Protein AF-A0A660QMQ1-F1 (afdb_monomer_lite)

Foldseek 3Di:
DAAPPPRDPDWDWDWDADLQDIDIGTHHPVVVVVVVPPPAPWDPVLVVLVVVLCVVRPPHHLLPDPPPDDPVSLCSQQPSVLVSVCNGRVNDDDDLVNVLSSLVSNLVNLVSVLVVCVVVVVVVSNVVSVVVSVVSVVVNVVD

Secondary structure (DSSP, 8-state):
-B-TTT--B-PEEEEEEETBEEEEEEE-HHHHHHHHH------HHHHHHHHHHHHHHTT-BTTTS---S-HHHHHHHHTHHHHHHHHHHT--S--HHHHHHHHHHHHHHHHHHHHHHHHTT-HHHHHHHHHHHHHHHHHHH--

Radius of gyration: 17.37 Å; chains: 1; bounding box: 36×37×49 Å

Structure (mmCIF, N/CA/C/O backbone):
data_AF-A0A660QMQ1-F1
#
_entry.id   AF-A0A660QMQ1-F1
#
loop_
_atom_site.group_PDB
_atom_site.id
_atom_site.type_symbol
_atom_site.label_atom_id
_atom_site.label_alt_id
_atom_site.label_comp_id
_atom_site.label_asym_id
_atom_site.label_entity_id
_atom_site.label_seq_id
_atom_site.pdbx_PDB_ins_code
_atom_site.Cartn_x
_atom_site.Cartn_y
_atom_site.Cartn_z
_atom_site.occupancy
_atom_site.B_iso_or_equiv
_atom_site.auth_seq_id
_atom_site.auth_comp_id
_atom_site.auth_asym_id
_atom_site.auth_atom_id
_atom_site.pdbx_PDB_model_num
ATOM 1 N N . MET A 1 1 ? -2.668 22.528 -10.864 1.00 83.31 1 MET A N 1
ATOM 2 C CA . MET A 1 1 ? -1.910 21.578 -10.019 1.00 83.31 1 MET A CA 1
ATOM 3 C C . MET A 1 1 ? -0.568 21.286 -10.678 1.00 83.31 1 MET A C 1
ATOM 5 O O . MET A 1 1 ? -0.490 21.403 -11.904 1.00 83.31 1 MET A O 1
ATOM 9 N N . ARG A 1 2 ? 0.470 20.983 -9.888 1.00 93.25 2 ARG A N 1
ATOM 10 C CA . ARG A 1 2 ? 1.793 20.593 -10.406 1.00 93.25 2 ARG A CA 1
ATOM 11 C C . ARG A 1 2 ? 1.826 19.090 -10.689 1.00 93.25 2 ARG A C 1
ATOM 13 O O . ARG A 1 2 ? 1.129 18.337 -10.025 1.00 93.25 2 ARG A O 1
ATOM 20 N N . CYS A 1 3 ? 2.596 18.692 -11.695 1.00 92.75 3 CYS A N 1
ATOM 21 C CA . CYS A 1 3 ? 2.835 17.296 -12.053 1.00 92.75 3 CYS A CA 1
ATOM 22 C C . CYS A 1 3 ? 3.833 16.658 -11.080 1.00 92.75 3 CYS A C 1
ATOM 24 O O . CYS A 1 3 ? 4.913 17.216 -10.887 1.00 92.75 3 CYS A O 1
ATOM 26 N N . ASP A 1 4 ? 3.519 15.478 -10.552 1.00 89.31 4 ASP A N 1
ATOM 27 C CA . ASP A 1 4 ? 4.373 14.735 -9.616 1.00 89.31 4 ASP A CA 1
ATOM 28 C C . ASP A 1 4 ? 5.700 14.288 -10.258 1.00 89.31 4 ASP A C 1
ATOM 30 O O . ASP A 1 4 ? 6.699 14.113 -9.568 1.00 89.31 4 ASP A O 1
ATOM 34 N N . PHE A 1 5 ? 5.742 14.157 -11.590 1.00 87.88 5 PHE A N 1
ATOM 35 C CA . PHE A 1 5 ? 6.914 13.663 -12.325 1.00 87.88 5 PHE A CA 1
ATOM 36 C C . PHE A 1 5 ? 7.843 14.768 -12.832 1.00 87.88 5 PHE A C 1
ATOM 38 O O . PHE A 1 5 ? 9.052 14.579 -12.907 1.00 87.88 5 PHE A O 1
ATOM 45 N N . CYS A 1 6 ? 7.297 15.921 -13.232 1.00 92.00 6 CYS A N 1
ATOM 46 C CA . CYS A 1 6 ? 8.091 16.979 -13.869 1.00 92.00 6 CYS A CA 1
ATOM 47 C C . CYS A 1 6 ? 7.855 18.376 -13.293 1.00 92.00 6 CYS A C 1
ATOM 49 O O . CYS A 1 6 ? 8.331 19.354 -13.865 1.00 92.00 6 CYS A O 1
ATOM 51 N N . SER A 1 7 ? 7.084 18.493 -12.206 1.00 92.38 7 SER A N 1
ATOM 52 C CA . SER A 1 7 ? 6.746 19.750 -11.520 1.00 92.38 7 SER A CA 1
ATOM 53 C C . SER A 1 7 ? 6.057 20.822 -12.378 1.00 92.38 7 SER A C 1
ATOM 55 O O . SER A 1 7 ? 5.795 21.924 -11.894 1.00 92.38 7 SER A O 1
ATOM 57 N N . SER A 1 8 ? 5.716 20.520 -13.635 1.00 92.50 8 SER A N 1
ATOM 58 C CA . SER A 1 8 ? 5.049 21.463 -14.531 1.00 92.50 8 SER A CA 1
ATOM 59 C C . SER A 1 8 ? 3.608 21.700 -14.097 1.00 92.50 8 SER A C 1
ATOM 61 O O . SER A 1 8 ? 2.957 20.822 -13.529 1.00 92.50 8 SER A O 1
ATOM 63 N N . ASN A 1 9 ? 3.074 22.871 -14.425 1.00 91.31 9 ASN A N 1
ATOM 64 C CA . ASN A 1 9 ? 1.652 23.144 -14.256 1.00 91.31 9 ASN A CA 1
ATOM 65 C C . ASN A 1 9 ? 0.810 22.344 -15.269 1.00 91.31 9 ASN A C 1
ATOM 67 O O . ASN A 1 9 ? 1.328 21.846 -16.270 1.00 91.31 9 ASN A O 1
ATOM 71 N N . GLY A 1 10 ? -0.495 22.230 -15.004 1.00 88.81 10 GLY A N 1
ATOM 72 C CA . GLY A 1 10 ? -1.452 21.572 -15.904 1.00 88.81 10 GLY A CA 1
ATOM 73 C C . GLY A 1 10 ? -1.632 20.068 -15.673 1.00 88.81 10 GLY A C 1
ATOM 74 O O . GLY A 1 10 ? -2.109 19.373 -16.564 1.00 88.81 10 GLY A O 1
ATOM 75 N N . ALA A 1 11 ? -1.254 19.552 -14.501 1.00 93.62 11 ALA A N 1
ATOM 76 C CA . ALA A 1 11 ? -1.537 18.165 -14.139 1.00 93.62 11 ALA A CA 1
ATOM 77 C C . ALA A 1 11 ? -3.032 17.937 -13.864 1.00 93.62 11 ALA A C 1
ATOM 79 O O . ALA A 1 11 ? -3.702 18.810 -13.302 1.00 93.62 11 ALA A O 1
ATOM 80 N N . ARG A 1 12 ? -3.523 16.746 -14.224 1.00 92.94 12 ARG A N 1
ATOM 81 C CA . ARG A 1 12 ? -4.842 16.232 -13.831 1.00 92.94 12 ARG A CA 1
ATOM 82 C C . ARG A 1 12 ? -4.679 15.273 -12.654 1.00 92.94 12 ARG A C 1
ATOM 84 O O . ARG A 1 12 ? -3.676 14.565 -12.588 1.00 92.94 12 ARG A O 1
ATOM 91 N N . ALA A 1 13 ? -5.651 15.268 -11.746 1.00 93.81 13 ALA A N 1
ATOM 92 C CA . ALA A 1 13 ? -5.713 14.310 -10.647 1.00 93.81 13 ALA A CA 1
ATOM 93 C C . ALA A 1 13 ? -6.354 13.005 -11.1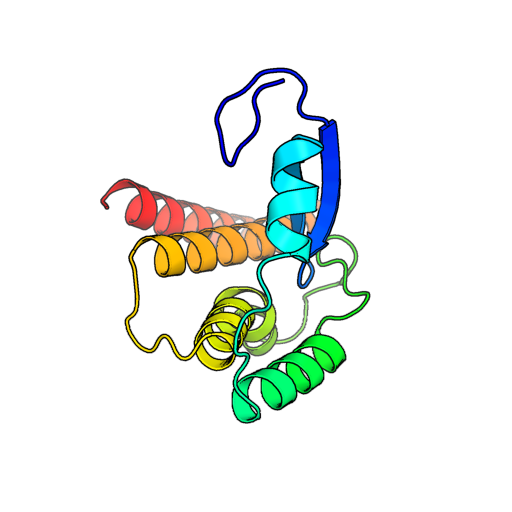33 1.00 93.81 13 ALA A C 1
ATOM 95 O O . ALA A 1 13 ? -7.449 13.027 -11.697 1.00 93.81 13 ALA A O 1
ATOM 96 N N . TYR A 1 14 ? -5.685 11.881 -10.894 1.00 89.75 14 TYR A N 1
ATOM 97 C CA . TYR A 1 14 ? -6.196 10.542 -11.164 1.00 89.75 14 TYR A CA 1
ATOM 98 C C . TYR A 1 14 ? -6.298 9.791 -9.848 1.00 89.75 14 TYR A C 1
ATOM 100 O O . TYR A 1 14 ? -5.304 9.636 -9.140 1.00 89.75 14 TYR A O 1
ATOM 108 N N . ARG A 1 15 ? -7.507 9.327 -9.534 1.00 90.75 15 ARG A N 1
ATOM 109 C CA . ARG A 1 15 ? -7.790 8.507 -8.358 1.00 90.75 15 ARG A CA 1
ATOM 110 C C . ARG A 1 15 ? -8.071 7.085 -8.796 1.00 90.75 15 ARG A C 1
ATOM 112 O O . ARG A 1 15 ? -8.868 6.878 -9.706 1.00 90.75 15 ARG A O 1
ATOM 119 N N . PHE A 1 16 ? -7.424 6.130 -8.151 1.00 87.00 16 PHE A N 1
ATOM 120 C CA . PHE A 1 16 ? -7.586 4.712 -8.449 1.00 87.00 16 PHE A CA 1
ATOM 121 C C . PHE A 1 16 ? -7.238 3.875 -7.221 1.00 87.00 16 PHE A C 1
ATOM 12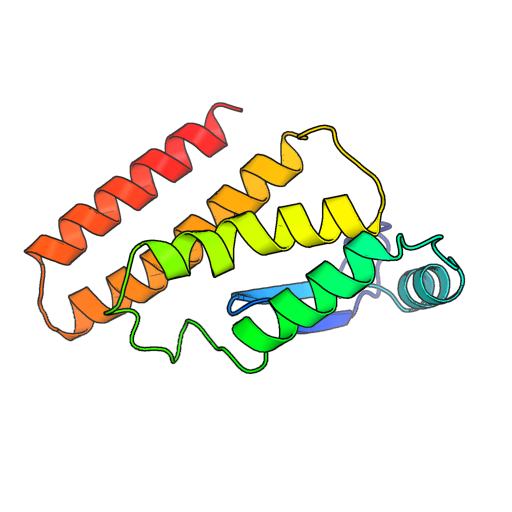3 O O . PHE A 1 16 ? -6.600 4.358 -6.284 1.00 87.00 16 PHE A O 1
ATOM 130 N N . ILE A 1 17 ? -7.661 2.617 -7.226 1.00 84.75 17 ILE A N 1
ATOM 131 C CA . ILE A 1 17 ? -7.285 1.645 -6.203 1.00 84.75 17 ILE A CA 1
ATOM 132 C C . ILE A 1 17 ? -6.076 0.863 -6.721 1.00 84.75 17 ILE A C 1
ATOM 134 O O . ILE A 1 17 ? -6.092 0.347 -7.835 1.00 84.75 17 ILE A O 1
ATOM 138 N N . SER A 1 18 ? -5.019 0.802 -5.917 1.00 85.12 18 SER A N 1
ATOM 139 C CA . SER A 1 18 ? -3.802 0.028 -6.172 1.00 85.12 18 SER A CA 1
ATOM 140 C C . SER A 1 18 ? -3.626 -0.948 -5.025 1.00 85.12 18 SER A C 1
ATOM 142 O O . SER A 1 18 ? -3.333 -0.518 -3.909 1.00 85.12 18 SER A O 1
ATOM 144 N N . ASP A 1 19 ? -3.796 -2.240 -5.299 1.00 85.75 19 ASP A N 1
ATOM 145 C CA . ASP A 1 19 ? -3.635 -3.318 -4.316 1.00 85.75 19 ASP A CA 1
ATOM 146 C C . ASP A 1 19 ? -4.418 -3.016 -3.024 1.00 85.75 19 ASP A C 1
ATOM 148 O O . ASP A 1 19 ? -3.856 -2.919 -1.935 1.00 85.75 19 ASP A O 1
ATOM 152 N N . GLY A 1 20 ? -5.716 -2.727 -3.142 1.00 82.38 20 GLY A N 1
ATOM 153 C CA . GLY A 1 20 ? -6.560 -2.420 -1.985 1.00 82.38 20 GLY A CA 1
ATOM 154 C C . GLY A 1 20 ? -6.407 -1.024 -1.378 1.00 82.38 20 GLY A C 1
ATOM 155 O O . GLY A 1 20 ? -7.195 -0.669 -0.500 1.00 82.38 20 GLY A O 1
ATOM 156 N N . MET A 1 21 ? -5.434 -0.217 -1.816 1.00 86.75 21 MET A N 1
ATOM 157 C CA . MET A 1 21 ? -5.195 1.136 -1.308 1.00 86.75 21 MET A CA 1
ATOM 158 C C . MET A 1 21 ? -5.661 2.204 -2.299 1.00 86.75 21 MET A C 1
ATOM 160 O O . MET A 1 21 ? -5.230 2.224 -3.452 1.00 86.75 21 MET A O 1
ATOM 164 N N . LEU A 1 22 ? -6.474 3.155 -1.830 1.00 87.00 22 LEU A N 1
ATOM 165 C CA . LEU A 1 22 ? -6.817 4.345 -2.609 1.00 87.00 22 LEU A CA 1
ATOM 166 C C . LEU A 1 22 ? -5.572 5.221 -2.817 1.00 87.00 22 LEU A C 1
ATOM 168 O O . LEU A 1 22 ? -4.950 5.669 -1.851 1.00 87.00 22 LEU A O 1
ATOM 172 N N . LYS A 1 23 ? -5.238 5.492 -4.079 1.00 87.56 23 LYS A N 1
ATOM 173 C CA . LYS A 1 23 ? -4.148 6.378 -4.487 1.00 87.56 23 LYS A CA 1
ATOM 174 C C . LYS A 1 23 ? -4.675 7.544 -5.312 1.00 87.56 23 LYS A C 1
ATOM 176 O O . LYS A 1 23 ? -5.655 7.426 -6.046 1.00 87.56 23 LYS A O 1
ATOM 181 N N . GLU A 1 24 ? -3.987 8.670 -5.188 1.00 91.19 24 GLU A N 1
ATOM 182 C CA . GLU A 1 24 ? -4.178 9.858 -6.010 1.00 91.19 24 GLU A CA 1
ATOM 183 C C . GLU A 1 24 ? -2.817 10.260 -6.576 1.00 91.19 24 GLU A C 1
ATOM 185 O O . GLU A 1 24 ? -1.847 10.365 -5.824 1.00 91.19 24 GLU A O 1
ATOM 190 N N . ILE A 1 25 ? -2.744 10.455 -7.892 1.00 91.06 25 ILE A N 1
ATOM 191 C CA . ILE A 1 25 ? -1.551 10.968 -8.574 1.00 91.06 25 ILE A CA 1
ATOM 192 C C . ILE A 1 25 ? -1.914 12.174 -9.435 1.00 91.06 25 ILE A C 1
ATOM 194 O O . ILE A 1 25 ? -3.009 12.249 -9.999 1.00 91.06 25 ILE A O 1
ATOM 198 N N . HIS A 1 26 ? -0.966 13.089 -9.591 1.00 94.19 26 HIS A N 1
ATOM 199 C CA . HIS A 1 26 ? -1.084 14.271 -10.431 1.00 94.19 26 HIS A CA 1
ATOM 200 C C . HIS A 1 26 ? -0.115 14.171 -11.600 1.00 94.19 26 HIS A C 1
ATOM 202 O O . HIS A 1 26 ? 1.087 14.385 -11.455 1.00 94.19 26 HIS A O 1
ATOM 208 N N . VAL A 1 27 ? -0.630 13.893 -12.797 1.00 93.56 27 VAL A N 1
ATOM 209 C CA . VAL A 1 27 ? 0.211 13.730 -13.990 1.00 93.56 27 VAL A CA 1
ATOM 210 C C . VAL A 1 27 ? -0.285 14.597 -15.147 1.00 93.56 27 VAL A C 1
ATOM 212 O O . VAL A 1 27 ? -1.487 14.806 -15.326 1.00 93.56 27 VAL A O 1
ATOM 215 N N . CYS A 1 28 ? 0.650 15.168 -15.910 1.00 93.62 28 CYS A N 1
ATOM 216 C CA . CYS A 1 28 ? 0.357 15.931 -17.123 1.00 93.62 28 CYS A CA 1
ATOM 217 C C . CYS A 1 28 ? 0.415 15.034 -18.370 1.00 93.62 28 CYS A C 1
ATOM 219 O O . CYS A 1 28 ? 1.153 14.046 -18.400 1.00 93.62 28 CYS A O 1
ATOM 221 N N . ASP A 1 29 ? -0.306 15.412 -19.428 1.00 90.19 29 ASP A N 1
ATOM 222 C CA . ASP A 1 29 ? -0.407 14.620 -20.667 1.00 90.19 29 ASP A CA 1
ATOM 223 C C . ASP A 1 29 ? 0.964 14.305 -21.293 1.00 90.19 29 ASP A C 1
ATOM 225 O O . ASP A 1 29 ? 1.159 13.236 -21.870 1.00 90.19 29 ASP A O 1
ATOM 229 N N . ARG A 1 30 ? 1.944 15.209 -21.141 1.00 90.88 30 ARG A N 1
ATOM 230 C CA . ARG A 1 30 ? 3.318 14.997 -21.621 1.00 90.88 30 ARG A CA 1
ATOM 231 C C . ARG A 1 30 ? 3.983 13.797 -20.942 1.00 90.88 30 ARG A C 1
ATOM 233 O O . ARG A 1 30 ? 4.600 12.987 -21.625 1.00 90.88 30 ARG A O 1
ATOM 240 N N . CYS A 1 31 ? 3.863 13.685 -19.619 1.00 89.62 31 CYS A N 1
ATOM 241 C CA . CYS A 1 31 ? 4.461 12.590 -18.853 1.00 89.62 31 CYS A CA 1
ATOM 242 C C . CYS A 1 31 ? 3.762 11.256 -19.128 1.00 89.62 31 CYS A C 1
ATOM 244 O O . CYS A 1 31 ? 4.444 10.250 -19.281 1.00 89.62 31 CYS A O 1
ATOM 246 N N . VAL A 1 32 ? 2.432 11.251 -19.285 1.00 87.19 32 VAL A N 1
ATOM 247 C CA . VAL A 1 32 ? 1.687 10.033 -19.657 1.00 87.19 32 VAL A CA 1
ATOM 248 C C . VAL A 1 32 ? 2.176 9.477 -20.995 1.00 87.19 32 VAL A C 1
ATOM 250 O O . VAL A 1 32 ? 2.463 8.290 -21.101 1.00 87.19 32 VAL A O 1
ATOM 253 N N . ARG A 1 33 ? 2.330 10.336 -22.012 1.00 85.81 33 ARG A N 1
ATOM 254 C CA . ARG A 1 33 ? 2.854 9.911 -23.322 1.00 85.81 33 ARG A CA 1
ATOM 255 C C . ARG A 1 33 ? 4.283 9.376 -23.238 1.00 85.81 33 ARG A C 1
ATOM 257 O O . ARG A 1 33 ? 4.608 8.442 -23.959 1.00 85.81 33 ARG A O 1
ATOM 264 N N . GLY A 1 34 ? 5.116 9.955 -22.373 1.00 82.50 34 GLY A N 1
ATOM 265 C CA . GLY A 1 34 ? 6.474 9.464 -22.124 1.00 82.50 34 GLY A CA 1
ATOM 266 C C . GLY A 1 34 ? 6.481 8.027 -21.602 1.00 82.50 34 GLY A C 1
ATOM 267 O O . GLY A 1 34 ? 7.159 7.183 -22.172 1.00 82.50 34 GLY A O 1
ATOM 268 N N . LEU A 1 35 ? 5.642 7.735 -20.603 1.00 78.62 35 LEU A N 1
ATOM 269 C CA . LEU A 1 35 ? 5.547 6.408 -19.983 1.00 78.62 35 LEU A CA 1
ATOM 270 C C . LEU A 1 35 ? 5.101 5.309 -20.958 1.00 78.62 35 LEU A C 1
ATOM 272 O O . LEU A 1 35 ? 5.595 4.193 -20.884 1.00 78.62 35 LEU A O 1
ATOM 276 N N . VAL A 1 36 ? 4.183 5.608 -21.885 1.00 72.56 36 VAL A N 1
ATOM 277 C CA . VAL A 1 36 ? 3.715 4.627 -22.887 1.00 72.56 36 VAL A CA 1
ATOM 278 C C . VAL A 1 36 ? 4.810 4.283 -23.905 1.00 72.56 36 VAL A C 1
ATOM 280 O O . VAL A 1 36 ? 4.843 3.170 -24.425 1.00 72.56 36 VAL A O 1
ATOM 283 N N . ASN A 1 37 ? 5.708 5.229 -24.186 1.00 68.94 37 ASN A N 1
ATOM 284 C CA . ASN A 1 37 ? 6.785 5.056 -25.161 1.00 68.94 37 ASN A CA 1
ATOM 285 C C . ASN A 1 37 ? 8.036 4.396 -24.563 1.00 68.94 37 ASN A C 1
ATOM 287 O O . ASN A 1 37 ? 8.861 3.865 -25.307 1.00 68.94 37 ASN A O 1
ATOM 291 N N . GLU A 1 38 ? 8.186 4.411 -23.238 1.00 64.56 38 GLU A N 1
ATOM 292 C CA . GLU A 1 38 ? 9.215 3.655 -22.527 1.00 64.56 38 GLU A CA 1
ATOM 293 C C . GLU A 1 38 ? 8.813 2.175 -22.474 1.00 64.56 38 GLU A C 1
ATOM 295 O O . GLU A 1 38 ? 8.259 1.675 -21.495 1.00 64.56 38 GLU A O 1
ATOM 300 N N . GLY A 1 39 ? 9.089 1.458 -23.567 1.00 56.19 39 GLY A N 1
ATOM 301 C CA . GLY A 1 39 ? 9.034 -0.000 -23.599 1.00 56.19 39 GLY A CA 1
ATOM 302 C C . GLY A 1 39 ? 10.035 -0.567 -22.597 1.00 56.19 39 GLY A C 1
ATOM 303 O O . GLY A 1 39 ? 11.221 -0.696 -22.892 1.00 56.19 39 GLY A O 1
ATOM 304 N N . THR A 1 40 ? 9.571 -0.857 -21.387 1.00 64.31 40 THR A N 1
ATOM 305 C CA . THR A 1 40 ? 10.411 -1.411 -20.328 1.00 64.31 40 THR A CA 1
ATOM 306 C C . THR A 1 40 ? 10.634 -2.899 -20.577 1.00 64.31 40 THR A C 1
ATOM 308 O O . THR A 1 40 ? 9.709 -3.644 -20.902 1.00 64.31 40 THR A O 1
ATOM 311 N N . GLY A 1 41 ? 11.887 -3.342 -20.451 1.00 71.75 41 GLY A N 1
ATOM 312 C CA . GLY A 1 41 ? 12.240 -4.759 -20.470 1.00 71.75 41 GLY A CA 1
ATOM 313 C C . GLY A 1 41 ? 11.761 -5.422 -19.183 1.00 71.75 41 GLY A C 1
ATOM 314 O O . GLY A 1 41 ? 12.496 -5.457 -18.202 1.00 71.75 41 GLY A O 1
ATOM 315 N N . LEU A 1 42 ? 10.511 -5.887 -19.171 1.00 84.69 42 LEU A N 1
ATOM 316 C CA . LEU A 1 42 ? 9.913 -6.557 -18.017 1.00 84.69 42 LEU A CA 1
ATOM 317 C C . LEU A 1 42 ? 10.429 -7.996 -17.917 1.00 84.69 42 LEU A C 1
ATOM 319 O O . LEU A 1 42 ? 10.492 -8.710 -18.921 1.00 84.69 42 LEU A O 1
ATOM 323 N N . SER A 1 43 ? 10.762 -8.446 -16.707 1.00 88.31 43 SER A N 1
ATOM 324 C CA . SER A 1 43 ? 11.178 -9.835 -16.497 1.00 88.31 43 SER A CA 1
ATOM 325 C C . SER A 1 43 ? 9.983 -10.794 -16.598 1.00 88.31 43 SER A C 1
ATOM 327 O O . SER A 1 43 ? 8.863 -10.486 -16.180 1.00 88.31 43 SER A O 1
ATOM 329 N N . HIS A 1 44 ? 10.214 -11.992 -17.136 1.00 87.25 44 HIS A N 1
ATOM 330 C CA . HIS A 1 44 ? 9.168 -13.006 -17.279 1.00 87.25 44 HIS A CA 1
ATOM 331 C C . HIS A 1 44 ? 8.691 -13.537 -15.916 1.00 87.25 44 HIS A C 1
ATOM 333 O O . HIS A 1 44 ? 7.494 -13.721 -15.686 1.00 87.25 44 HIS A O 1
ATOM 339 N N . GLU A 1 45 ? 9.617 -13.729 -14.979 1.00 87.25 45 GLU A N 1
ATOM 340 C CA . GLU A 1 45 ? 9.333 -14.112 -13.596 1.00 87.25 45 GLU A CA 1
ATOM 341 C C . GLU A 1 45 ? 8.523 -13.027 -12.876 1.00 87.25 45 GLU A C 1
ATOM 343 O O . GLU A 1 45 ? 7.551 -13.337 -12.185 1.00 87.25 45 GLU A O 1
ATOM 348 N N . GLY A 1 46 ? 8.869 -11.755 -13.080 1.00 89.38 46 GLY A N 1
ATOM 349 C CA . GLY A 1 46 ? 8.140 -10.624 -12.523 1.00 89.38 46 GLY A CA 1
ATOM 350 C C . GLY A 1 46 ? 6.734 -10.478 -13.098 1.00 89.38 46 GLY A C 1
ATOM 351 O O . GLY A 1 46 ? 5.801 -10.211 -12.346 1.00 89.38 46 GLY A O 1
ATOM 352 N N . LEU A 1 47 ? 6.543 -10.748 -14.394 1.00 89.12 47 LEU A N 1
ATOM 353 C CA . LEU A 1 47 ? 5.212 -10.808 -15.010 1.00 89.12 47 LEU A CA 1
ATOM 354 C C . LEU A 1 47 ? 4.345 -11.916 -14.397 1.00 89.12 47 LEU A C 1
ATOM 356 O O . LEU A 1 47 ? 3.180 -11.682 -14.078 1.00 89.12 47 LEU A O 1
ATOM 360 N N . ARG A 1 48 ? 4.906 -13.111 -14.175 1.00 91.38 48 ARG A N 1
ATOM 361 C CA . ARG A 1 48 ? 4.193 -14.207 -13.495 1.00 91.38 48 ARG A CA 1
ATOM 362 C C . ARG A 1 48 ? 3.798 -13.828 -12.071 1.00 91.38 48 ARG A C 1
ATOM 364 O O . ARG A 1 48 ? 2.667 -14.088 -11.662 1.00 91.38 48 ARG A O 1
ATOM 371 N N . LEU A 1 49 ? 4.711 -13.201 -11.332 1.00 91.62 49 LEU A N 1
ATOM 372 C CA . LEU A 1 49 ? 4.451 -12.751 -9.969 1.00 91.62 49 LEU A CA 1
ATOM 373 C C . LEU A 1 49 ? 3.389 -11.644 -9.930 1.00 91.62 49 LEU A C 1
ATOM 375 O O . LEU A 1 49 ? 2.523 -11.673 -9.060 1.00 91.62 49 LEU A O 1
ATOM 379 N N . LEU A 1 50 ? 3.412 -10.715 -10.889 1.00 91.38 50 LEU A N 1
ATOM 380 C CA . LEU A 1 50 ? 2.397 -9.675 -11.039 1.00 91.38 50 LEU A CA 1
ATOM 381 C C . LEU A 1 50 ? 1.011 -10.276 -11.280 1.00 91.38 50 LEU A C 1
ATOM 383 O O . LEU A 1 50 ? 0.068 -9.882 -10.606 1.00 91.38 50 LEU A O 1
ATOM 387 N N . ILE A 1 51 ? 0.887 -11.250 -12.187 1.00 90.62 51 ILE A N 1
ATOM 388 C CA . ILE A 1 51 ? -0.392 -11.925 -12.466 1.00 90.62 51 ILE A CA 1
ATOM 389 C C . ILE A 1 51 ? -0.908 -12.647 -11.215 1.00 90.62 51 ILE A C 1
ATOM 391 O O . ILE A 1 51 ? -2.076 -12.503 -10.853 1.00 90.62 51 ILE A O 1
ATOM 395 N N . ALA A 1 52 ? -0.040 -13.394 -10.527 1.00 90.56 52 ALA A N 1
ATOM 396 C CA . ALA A 1 52 ? -0.410 -14.090 -9.298 1.00 90.56 52 ALA A CA 1
ATOM 397 C C . ALA A 1 52 ? -0.843 -13.106 -8.201 1.00 90.56 52 ALA A C 1
ATOM 399 O O . ALA A 1 52 ? -1.871 -13.310 -7.558 1.00 90.56 52 ALA A O 1
ATOM 400 N N . HIS A 1 53 ? -0.104 -12.010 -8.016 1.00 90.94 53 HIS A N 1
ATOM 401 C CA . HIS A 1 53 ? -0.456 -10.981 -7.046 1.00 90.94 53 HIS A CA 1
ATOM 402 C C . HIS A 1 53 ? -1.779 -10.300 -7.400 1.00 90.94 53 HIS A C 1
ATOM 404 O O . HIS A 1 53 ? -2.650 -10.211 -6.538 1.00 90.94 53 HIS A O 1
ATOM 410 N N . ALA A 1 54 ? -1.963 -9.906 -8.663 1.00 88.88 54 ALA A N 1
ATOM 411 C CA . ALA A 1 54 ? -3.202 -9.317 -9.153 1.00 88.88 54 ALA A CA 1
ATOM 412 C C . ALA A 1 54 ? -4.395 -10.230 -8.855 1.00 88.88 54 ALA A C 1
ATOM 414 O O . ALA A 1 54 ? -5.374 -9.764 -8.295 1.00 88.88 54 ALA A O 1
ATOM 415 N N . SER A 1 55 ? -4.290 -11.544 -9.073 1.00 86.75 55 SER A N 1
ATOM 416 C CA . SER A 1 55 ? -5.388 -12.471 -8.749 1.00 86.75 55 SER A CA 1
ATOM 417 C C . SER A 1 55 ? -5.790 -12.509 -7.263 1.00 86.75 55 SER A C 1
ATOM 419 O O . SER A 1 55 ? -6.896 -12.938 -6.946 1.00 86.75 55 SER A O 1
ATOM 421 N N . LEU A 1 56 ? -4.916 -12.059 -6.353 1.00 83.56 56 LEU A N 1
ATOM 422 C CA . LEU A 1 56 ? -5.182 -12.000 -4.911 1.00 83.56 56 LEU A CA 1
ATOM 423 C C . LEU A 1 56 ? -5.763 -10.658 -4.454 1.00 83.56 56 LEU A C 1
ATOM 425 O O . LEU A 1 56 ? -6.465 -10.618 -3.445 1.00 83.56 56 LEU A O 1
ATOM 429 N N . VAL A 1 57 ? -5.417 -9.564 -5.138 1.00 84.94 57 VAL A N 1
ATOM 430 C CA . VAL A 1 57 ? -5.726 -8.189 -4.695 1.00 84.94 57 VAL A CA 1
ATOM 431 C C . VAL A 1 57 ? -6.616 -7.418 -5.663 1.00 84.94 57 VAL A C 1
ATOM 433 O O . VAL A 1 57 ? -7.063 -6.317 -5.342 1.00 84.94 57 VAL A O 1
ATOM 436 N N . GLN A 1 58 ? -6.870 -7.950 -6.851 1.00 75.94 58 GLN A N 1
ATOM 437 C CA . GLN A 1 58 ? -7.746 -7.322 -7.825 1.00 75.94 58 GLN A CA 1
ATOM 438 C C . GLN A 1 58 ? -9.1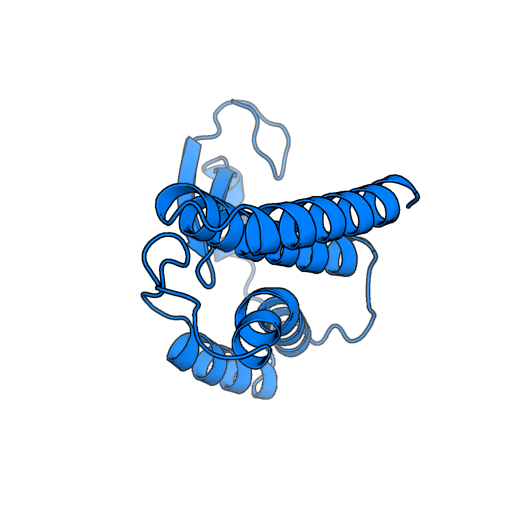55 -7.180 -7.244 1.00 75.94 58 GLN A C 1
ATOM 440 O O . GLN A 1 58 ? -9.638 -8.059 -6.532 1.00 75.94 58 GLN A O 1
ATOM 445 N N . ASP A 1 59 ? -9.772 -6.028 -7.509 1.00 69.38 59 ASP A N 1
ATOM 446 C CA . ASP A 1 59 ? -11.105 -5.642 -7.028 1.00 69.38 59 ASP A CA 1
ATOM 447 C C . ASP A 1 59 ? -11.259 -5.632 -5.496 1.00 69.38 59 ASP A C 1
ATOM 449 O O . ASP A 1 59 ? -12.364 -5.520 -4.967 1.00 69.38 59 ASP A O 1
ATOM 453 N N . SER A 1 60 ? -10.146 -5.699 -4.761 1.00 76.06 60 SER A N 1
ATOM 454 C CA . SER A 1 60 ? -10.150 -5.475 -3.324 1.00 76.06 60 SER A CA 1
ATOM 455 C C . SER A 1 60 ? -10.169 -3.975 -3.034 1.00 76.06 60 SER A C 1
ATOM 457 O O . SER A 1 60 ? -9.331 -3.226 -3.531 1.00 76.06 60 SER A O 1
ATOM 459 N N . ASP A 1 61 ? -11.105 -3.532 -2.198 1.00 77.94 61 ASP A N 1
ATOM 460 C CA . ASP A 1 61 ? -11.041 -2.241 -1.516 1.00 77.94 61 ASP A CA 1
ATOM 461 C C . ASP A 1 61 ? -10.901 -2.515 -0.016 1.00 77.94 61 ASP A C 1
ATOM 463 O O . ASP A 1 61 ? -11.825 -2.996 0.645 1.00 77.94 61 ASP A O 1
ATOM 467 N N . LEU A 1 62 ? -9.731 -2.223 0.559 1.00 74.94 62 LEU A N 1
ATOM 468 C CA . LEU A 1 62 ? -9.489 -2.467 1.985 1.00 74.94 62 LEU A CA 1
ATOM 469 C C . LEU A 1 62 ? -10.358 -1.601 2.902 1.00 74.94 62 LEU A C 1
ATOM 471 O O . LEU A 1 62 ? -10.417 -1.869 4.104 1.00 74.94 62 LEU A O 1
ATOM 475 N N . SER A 1 63 ? -10.981 -0.544 2.383 1.00 70.50 63 SER A N 1
ATOM 476 C CA . SER A 1 63 ? -11.961 0.238 3.131 1.00 70.50 63 SER A CA 1
ATOM 477 C C . SER A 1 63 ? -13.311 -0.481 3.254 1.00 70.50 63 SER A C 1
ATOM 479 O O . SER A 1 63 ? -14.036 -0.238 4.225 1.00 70.50 63 SER A O 1
ATOM 481 N N . GLU A 1 64 ? -13.599 -1.412 2.341 1.00 69.75 64 GLU A N 1
ATOM 482 C CA . GLU A 1 64 ? -14.832 -2.201 2.282 1.00 69.75 64 GLU A CA 1
ATOM 483 C C . GLU A 1 64 ? -14.654 -3.625 2.836 1.00 69.75 64 GLU A C 1
ATOM 485 O O . GLU A 1 64 ? -15.604 -4.222 3.346 1.00 69.75 64 GLU A O 1
ATOM 490 N N . ILE A 1 65 ? -13.430 -4.163 2.824 1.00 63.97 65 ILE A N 1
ATOM 491 C CA . ILE A 1 65 ? -13.146 -5.511 3.328 1.00 63.97 65 ILE A CA 1
ATOM 492 C C . ILE A 1 65 ? -13.163 -5.544 4.860 1.00 63.97 65 ILE A C 1
ATOM 494 O O . ILE A 1 65 ? -12.443 -4.819 5.554 1.00 63.97 65 ILE A O 1
ATOM 498 N N . SER A 1 66 ? -13.934 -6.477 5.423 1.00 56.09 66 SER A N 1
ATOM 499 C CA . SER A 1 66 ? -13.850 -6.819 6.840 1.00 56.09 66 SER A CA 1
ATOM 500 C C . SER A 1 66 ? -12.548 -7.582 7.109 1.00 56.09 66 SER A C 1
ATOM 502 O O . SER A 1 66 ? -12.513 -8.808 7.058 1.00 56.09 66 SER A O 1
ATOM 504 N N . VAL A 1 67 ? -11.466 -6.862 7.409 1.00 54.66 67 VAL A N 1
ATOM 505 C CA . VAL A 1 67 ? -10.150 -7.455 7.704 1.00 54.6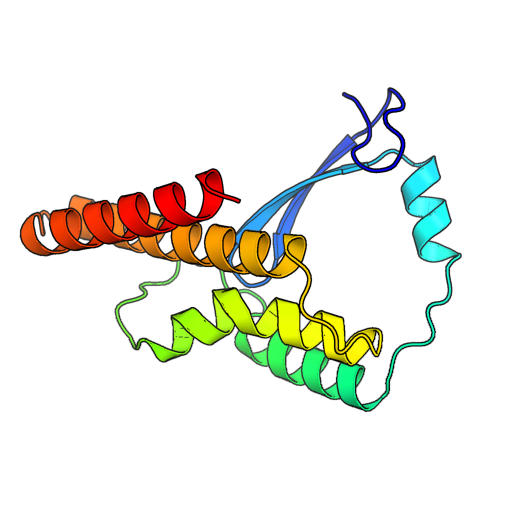6 67 VAL A CA 1
ATOM 506 C C . VAL A 1 67 ? -10.119 -8.087 9.112 1.00 54.66 67 VAL A C 1
ATOM 508 O O . VAL A 1 67 ? -9.309 -7.694 9.948 1.00 54.66 67 VAL A O 1
ATOM 511 N N . ASP A 1 68 ? -11.023 -9.029 9.407 1.00 53.72 68 ASP A N 1
ATOM 512 C CA . ASP A 1 68 ? -10.988 -9.832 10.647 1.00 53.72 68 ASP A CA 1
ATOM 513 C C . ASP A 1 68 ? -10.065 -11.050 10.530 1.00 53.72 68 ASP A C 1
ATOM 515 O O . ASP A 1 68 ? -9.779 -11.715 11.523 1.00 53.72 68 ASP A O 1
ATOM 519 N N . THR A 1 69 ? -9.544 -11.337 9.339 1.00 48.06 69 THR A N 1
ATOM 520 C CA . THR A 1 69 ? -8.796 -12.566 9.081 1.00 48.06 69 THR A CA 1
ATOM 521 C C . THR A 1 69 ? -7.350 -12.292 8.677 1.00 48.06 69 THR A C 1
ATOM 523 O O . THR A 1 69 ? -7.070 -11.792 7.597 1.00 48.06 69 THR A O 1
ATOM 526 N N . ALA A 1 70 ? -6.447 -12.719 9.562 1.00 51.66 70 ALA A N 1
ATOM 527 C CA . ALA A 1 70 ? -5.050 -13.088 9.331 1.00 51.66 70 ALA A CA 1
ATOM 528 C C . ALA A 1 70 ? -4.012 -11.978 9.062 1.00 51.66 70 ALA A C 1
ATOM 530 O O . ALA A 1 70 ? -4.064 -11.224 8.093 1.00 51.66 70 ALA A O 1
ATOM 531 N N . ALA A 1 71 ? -2.941 -12.019 9.864 1.00 56.66 71 ALA A N 1
ATOM 532 C CA . ALA A 1 71 ? -1.679 -11.305 9.648 1.00 56.66 71 ALA A CA 1
ATOM 533 C C . ALA A 1 71 ? -1.065 -11.531 8.245 1.00 56.66 71 ALA A C 1
ATOM 535 O O . ALA A 1 71 ? -0.246 -10.732 7.804 1.00 56.66 71 ALA A O 1
ATOM 536 N N . GLY A 1 72 ? -1.480 -12.581 7.523 1.00 64.56 72 GLY A N 1
ATOM 537 C CA . GLY A 1 72 ? -1.066 -12.844 6.142 1.00 64.56 72 GLY A CA 1
ATOM 538 C C . GLY A 1 72 ? -1.570 -11.811 5.128 1.00 64.56 72 GLY A C 1
ATOM 539 O O . GLY A 1 72 ? -0.823 -11.457 4.219 1.00 64.56 72 GLY A O 1
ATOM 540 N N . LEU A 1 73 ? -2.778 -11.255 5.312 1.00 74.56 73 LEU A N 1
ATOM 541 C CA . LEU A 1 73 ? -3.295 -10.203 4.421 1.00 74.56 73 LEU A CA 1
ATOM 542 C C . LEU A 1 73 ? -2.449 -8.931 4.512 1.00 74.56 73 LEU A C 1
ATOM 544 O O . LEU A 1 73 ? -2.242 -8.242 3.519 1.00 74.56 73 LEU A O 1
ATOM 548 N N . ASP A 1 74 ? -1.888 -8.651 5.687 1.00 78.88 74 ASP A N 1
ATOM 549 C CA . ASP A 1 74 ? -1.060 -7.465 5.885 1.00 78.88 74 ASP A CA 1
ATOM 550 C C . ASP A 1 74 ? 0.163 -7.476 4.975 1.00 78.88 74 ASP A C 1
ATOM 552 O O . ASP A 1 74 ? 0.477 -6.461 4.358 1.00 78.88 74 ASP A O 1
ATOM 556 N N . LEU A 1 75 ? 0.833 -8.623 4.855 1.00 85.25 75 LEU A N 1
ATOM 557 C CA . LEU A 1 75 ? 2.001 -8.777 3.991 1.00 85.25 75 LEU A CA 1
ATOM 558 C C . LEU A 1 75 ? 1.626 -8.676 2.512 1.00 85.25 75 LEU A C 1
ATOM 560 O O . LEU A 1 75 ? 2.343 -8.019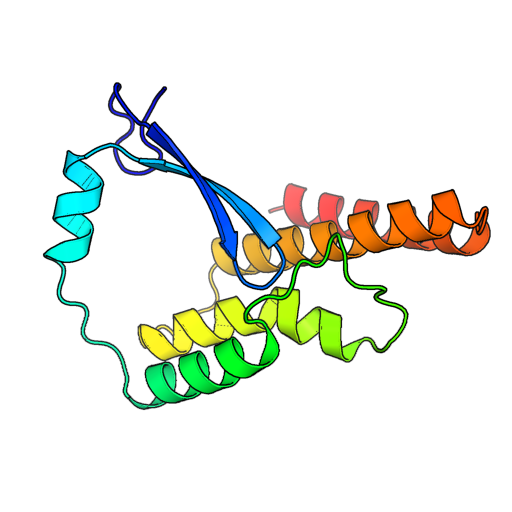 1.757 1.00 85.25 75 LEU A O 1
ATOM 564 N N . ILE A 1 76 ? 0.490 -9.263 2.122 1.00 87.62 76 ILE A N 1
ATOM 565 C CA . ILE A 1 76 ? -0.028 -9.205 0.749 1.00 87.62 76 ILE A CA 1
ATOM 566 C C . ILE A 1 76 ? -0.292 -7.756 0.332 1.00 87.62 76 ILE A C 1
ATOM 568 O O . ILE A 1 76 ? 0.090 -7.366 -0.760 1.00 87.62 76 ILE A O 1
ATOM 572 N N . PHE A 1 77 ? -0.880 -6.934 1.199 1.00 87.31 77 PHE A N 1
ATOM 57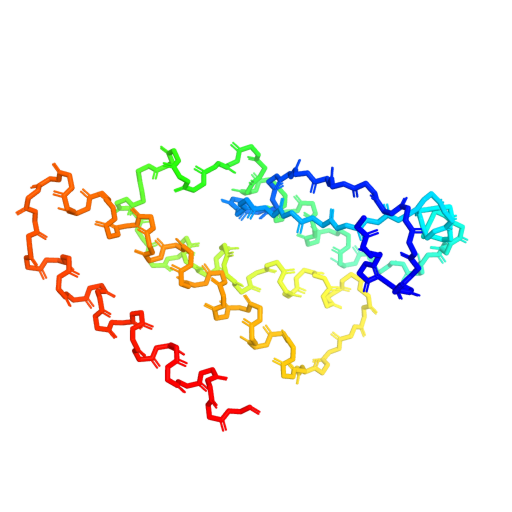3 C CA . PHE A 1 77 ? -1.258 -5.566 0.837 1.00 87.31 77 PHE A CA 1
ATOM 574 C C . PHE A 1 77 ? -0.181 -4.508 1.115 1.00 87.31 77 PHE A C 1
ATOM 576 O O . PHE A 1 77 ? -0.239 -3.414 0.558 1.00 87.31 77 PHE A O 1
ATOM 583 N N . SER A 1 78 ? 0.810 -4.796 1.966 1.00 88.56 78 SER A N 1
ATOM 584 C CA . SER A 1 78 ? 1.869 -3.827 2.298 1.00 88.56 78 SER A CA 1
ATOM 585 C C . SER A 1 78 ? 3.208 -4.103 1.624 1.00 88.56 78 SER A C 1
ATOM 587 O O . SER A 1 78 ? 3.799 -3.183 1.059 1.00 88.56 78 SER A O 1
ATOM 589 N N . VAL A 1 79 ? 3.679 -5.351 1.650 1.00 90.06 79 VAL A N 1
ATOM 590 C CA . VAL A 1 79 ? 5.036 -5.717 1.216 1.00 90.06 79 VAL A CA 1
ATOM 591 C C . VAL A 1 79 ? 5.028 -6.321 -0.184 1.00 90.06 79 VAL A C 1
ATOM 593 O O . VAL A 1 79 ? 5.851 -5.941 -1.017 1.00 90.06 79 VAL A O 1
ATOM 596 N N . ALA A 1 80 ? 4.091 -7.228 -0.474 1.00 91.00 80 ALA A N 1
ATOM 597 C CA . ALA A 1 80 ? 4.064 -7.953 -1.742 1.00 91.00 80 ALA A CA 1
ATOM 598 C C . ALA A 1 80 ? 4.058 -7.053 -2.991 1.00 91.00 80 ALA A C 1
ATOM 600 O O . ALA A 1 80 ? 4.806 -7.379 -3.913 1.00 91.00 80 ALA A O 1
ATOM 601 N N . PRO A 1 81 ? 3.356 -5.901 -3.049 1.00 90.50 81 PRO A N 1
ATOM 602 C CA . PRO A 1 81 ? 3.358 -5.127 -4.281 1.00 90.50 81 PRO A CA 1
ATOM 603 C C . PRO A 1 81 ? 4.709 -4.443 -4.549 1.00 90.50 81 PRO A C 1
ATOM 605 O O . PRO A 1 81 ? 5.035 -4.153 -5.695 1.00 90.50 81 PRO A O 1
ATOM 608 N N . ILE A 1 82 ? 5.538 -4.218 -3.522 1.00 91.19 82 ILE A N 1
ATOM 609 C CA . ILE A 1 82 ? 6.927 -3.761 -3.709 1.00 91.19 82 ILE A CA 1
ATOM 610 C C . ILE A 1 82 ? 7.762 -4.892 -4.303 1.00 91.19 82 ILE A C 1
ATOM 612 O O . ILE A 1 82 ? 8.459 -4.689 -5.291 1.00 91.19 82 ILE A O 1
ATOM 616 N N . VAL A 1 83 ? 7.655 -6.098 -3.736 1.00 91.06 83 VAL A N 1
ATOM 617 C CA . VAL A 1 83 ? 8.377 -7.286 -4.221 1.00 91.06 83 VAL A CA 1
ATOM 618 C C . VAL A 1 83 ? 8.014 -7.596 -5.676 1.00 91.06 83 VAL A C 1
ATOM 620 O O . VAL A 1 83 ? 8.896 -7.900 -6.474 1.00 91.06 83 VAL A O 1
ATOM 623 N N . VAL A 1 84 ? 6.735 -7.461 -6.036 1.00 91.56 84 VAL A N 1
ATOM 624 C CA . VAL A 1 84 ? 6.241 -7.622 -7.411 1.00 91.56 84 VAL A CA 1
ATOM 625 C C . VAL A 1 84 ? 6.919 -6.634 -8.356 1.00 91.56 84 VAL A C 1
ATOM 627 O O . VAL A 1 84 ? 7.468 -7.057 -9.369 1.00 91.56 84 VAL A O 1
ATOM 630 N N . LEU A 1 85 ? 6.927 -5.337 -8.027 1.00 89.38 85 LEU A N 1
ATOM 631 C CA . LEU A 1 85 ? 7.558 -4.313 -8.868 1.00 89.38 85 LEU A CA 1
ATOM 632 C C . LEU A 1 85 ? 9.063 -4.557 -9.021 1.00 89.38 85 LEU A C 1
ATOM 634 O O . LEU A 1 85 ? 9.601 -4.463 -10.121 1.00 89.38 85 LEU A O 1
ATOM 638 N N . LYS A 1 86 ? 9.735 -4.938 -7.936 1.00 89.56 86 LYS A N 1
ATOM 639 C CA . LYS A 1 86 ? 11.159 -5.279 -7.946 1.00 89.56 86 LYS A CA 1
ATOM 640 C C . LYS A 1 86 ? 11.473 -6.449 -8.864 1.00 89.56 86 LYS A C 1
ATOM 642 O O . LYS A 1 86 ? 12.359 -6.341 -9.709 1.00 89.56 86 LYS A O 1
ATOM 647 N N . ALA A 1 87 ? 10.702 -7.529 -8.754 1.00 90.06 87 ALA A N 1
ATOM 648 C CA . ALA A 1 87 ? 10.825 -8.667 -9.654 1.00 90.06 87 ALA A CA 1
ATOM 649 C C . ALA A 1 87 ? 10.562 -8.250 -11.108 1.00 90.06 87 ALA A C 1
ATOM 651 O O . ALA A 1 87 ? 11.314 -8.636 -11.999 1.00 90.06 87 ALA A O 1
ATOM 652 N N . LEU A 1 88 ? 9.537 -7.425 -11.346 1.00 89.25 88 LEU A N 1
ATOM 653 C CA . LEU A 1 88 ? 9.140 -6.960 -12.675 1.00 89.25 88 LEU A CA 1
ATOM 654 C C . LEU A 1 88 ? 10.241 -6.157 -13.380 1.00 89.25 88 LEU A C 1
ATOM 656 O O . LEU A 1 88 ? 10.487 -6.385 -14.563 1.00 89.25 88 LEU A O 1
ATOM 660 N N . PHE A 1 89 ? 10.933 -5.283 -12.648 1.00 86.62 89 PHE A N 1
ATOM 661 C CA . PHE A 1 89 ? 12.002 -4.430 -13.181 1.00 86.62 89 PHE A CA 1
ATOM 662 C C . PHE A 1 89 ? 13.421 -4.969 -12.938 1.00 86.62 89 PHE A C 1
ATOM 664 O O . PHE A 1 89 ? 14.392 -4.288 -13.255 1.00 86.62 89 PHE A O 1
ATOM 671 N N . GLY A 1 90 ? 13.564 -6.174 -12.376 1.00 80.44 90 GLY A N 1
ATOM 672 C CA . GLY A 1 90 ? 14.867 -6.790 -12.102 1.00 80.44 90 GLY A CA 1
ATOM 673 C C . GLY A 1 90 ? 15.718 -6.045 -11.066 1.00 80.44 90 GLY A C 1
ATOM 674 O O . GLY A 1 90 ? 16.938 -6.198 -11.062 1.00 80.44 90 GLY A O 1
ATOM 675 N N . ASN A 1 91 ? 15.102 -5.234 -10.198 1.00 79.81 91 ASN A N 1
ATOM 676 C CA . ASN A 1 91 ? 15.805 -4.499 -9.147 1.00 79.81 91 ASN A CA 1
ATOM 677 C C . ASN A 1 91 ? 15.787 -5.299 -7.839 1.00 79.81 91 ASN A C 1
ATOM 679 O O . ASN A 1 91 ? 14.725 -5.522 -7.263 1.00 79.81 91 ASN A O 1
ATOM 683 N N . ASN A 1 92 ? 16.954 -5.709 -7.343 1.00 73.75 92 ASN A N 1
ATOM 684 C CA . ASN A 1 92 ? 17.056 -6.517 -6.124 1.00 73.75 92 ASN A CA 1
ATOM 685 C C . ASN A 1 92 ? 17.371 -5.686 -4.867 1.00 73.75 92 ASN A C 1
ATOM 687 O O . ASN A 1 92 ? 17.087 -6.133 -3.754 1.00 73.75 92 ASN A O 1
ATOM 691 N N . GLU A 1 93 ? 17.876 -4.459 -5.002 1.00 80.88 93 GLU A N 1
ATOM 692 C CA . GLU A 1 93 ? 18.306 -3.639 -3.862 1.00 80.88 93 GLU A CA 1
ATOM 693 C C . GLU A 1 93 ? 17.125 -2.980 -3.154 1.00 80.88 93 GLU A C 1
ATOM 695 O O . GLU A 1 93 ? 16.213 -2.470 -3.799 1.00 80.88 93 GLU A O 1
ATOM 700 N N . VAL A 1 94 ? 17.080 -3.063 -1.819 1.00 80.94 94 VAL A N 1
ATOM 701 C CA . VAL A 1 94 ? 16.009 -2.434 -1.032 1.00 80.94 94 VAL A CA 1
ATOM 702 C C . VAL A 1 94 ? 16.342 -0.968 -0.811 1.00 80.94 94 VAL A C 1
ATOM 704 O O . VAL A 1 94 ? 17.292 -0.643 -0.102 1.00 80.94 94 VAL A O 1
ATOM 707 N N . GLU A 1 95 ? 15.538 -0.086 -1.394 1.00 86.75 95 GLU A N 1
ATOM 708 C CA . GLU A 1 95 ? 15.705 1.359 -1.250 1.00 86.75 95 GLU A CA 1
ATOM 709 C C . GLU A 1 95 ? 14.839 1.922 -0.111 1.00 86.75 95 GLU A C 1
ATOM 711 O O . GLU A 1 95 ? 13.753 1.421 0.187 1.00 86.75 95 GLU A O 1
ATOM 716 N N . GLN A 1 96 ? 15.257 3.045 0.487 1.00 85.19 96 GLN A N 1
ATOM 717 C CA . GLN A 1 96 ? 14.481 3.713 1.546 1.00 85.19 96 GLN A CA 1
ATOM 718 C C . GLN A 1 96 ? 13.062 4.092 1.100 1.00 85.19 96 GLN A C 1
ATOM 720 O O . GLN A 1 96 ? 12.111 3.969 1.874 1.00 85.19 96 GLN A O 1
ATOM 725 N N . ARG A 1 97 ? 12.881 4.474 -0.173 1.00 86.62 97 ARG A N 1
ATOM 726 C CA . ARG A 1 97 ? 11.549 4.761 -0.733 1.00 86.62 97 ARG A CA 1
ATOM 727 C C . ARG A 1 97 ? 10.608 3.556 -0.648 1.00 86.62 97 ARG A C 1
ATOM 729 O O . ARG A 1 97 ? 9.407 3.730 -0.467 1.00 86.62 97 ARG A O 1
ATOM 736 N N . GLU A 1 98 ? 11.147 2.345 -0.767 1.00 88.56 98 GLU A N 1
ATOM 737 C CA . GLU A 1 98 ? 10.380 1.102 -0.753 1.00 88.56 98 GLU A CA 1
ATOM 738 C C . GLU A 1 98 ? 9.946 0.761 0.671 1.00 88.56 98 GLU A C 1
ATOM 740 O O . GLU A 1 98 ? 8.780 0.451 0.907 1.00 88.56 98 GLU A O 1
ATOM 745 N N . LEU A 1 99 ? 10.854 0.906 1.641 1.00 88.31 99 LEU A N 1
ATOM 746 C CA . LEU A 1 99 ? 10.530 0.759 3.062 1.00 88.31 99 LEU A CA 1
ATOM 747 C C . LEU A 1 99 ? 9.457 1.765 3.491 1.00 88.31 99 LEU A C 1
ATOM 749 O O . LEU A 1 99 ? 8.494 1.406 4.173 1.00 88.31 99 LEU A O 1
ATOM 753 N N . HIS A 1 100 ? 9.582 3.009 3.030 1.00 90.38 100 HIS A N 1
ATOM 754 C CA . HIS A 1 100 ? 8.613 4.063 3.288 1.00 90.38 100 HIS A CA 1
ATOM 755 C C . HIS A 1 100 ? 7.236 3.743 2.681 1.00 90.38 100 HIS A C 1
ATOM 757 O O . HIS A 1 100 ? 6.209 3.927 3.337 1.00 90.38 100 HIS A O 1
ATOM 763 N N . GLU A 1 101 ? 7.189 3.221 1.452 1.00 89.25 101 GLU A N 1
ATOM 764 C CA . GLU A 1 101 ? 5.937 2.801 0.813 1.00 89.25 101 GLU A CA 1
ATOM 765 C C . GLU A 1 101 ? 5.290 1.605 1.532 1.00 89.25 101 GLU A C 1
ATOM 767 O O . GLU A 1 101 ? 4.077 1.605 1.762 1.00 89.25 101 GLU A O 1
ATOM 772 N N . ALA A 1 102 ? 6.082 0.617 1.965 1.00 90.69 102 ALA A N 1
ATOM 773 C CA . ALA A 1 102 ? 5.583 -0.520 2.742 1.00 90.69 102 ALA A CA 1
ATOM 774 C C . ALA A 1 102 ? 4.935 -0.042 4.046 1.00 90.69 102 ALA A C 1
ATOM 776 O O . ALA A 1 102 ? 3.848 -0.482 4.430 1.00 90.69 102 ALA A O 1
ATOM 777 N N . ALA A 1 103 ? 5.593 0.904 4.715 1.00 91.31 103 ALA A N 1
ATOM 778 C CA . ALA A 1 103 ? 5.138 1.458 5.974 1.00 91.31 103 ALA A CA 1
ATOM 779 C C . ALA A 1 103 ? 3.870 2.320 5.801 1.00 91.31 103 ALA A C 1
ATOM 781 O O . ALA A 1 103 ? 2.932 2.188 6.592 1.00 91.31 103 ALA A O 1
ATOM 782 N N . LYS A 1 104 ? 3.771 3.113 4.723 1.00 91.38 104 LYS A N 1
ATOM 783 C CA . LYS A 1 104 ? 2.539 3.828 4.336 1.00 91.38 104 LYS A CA 1
ATOM 784 C C . LYS A 1 104 ? 1.361 2.878 4.133 1.00 91.38 104 LYS A C 1
ATOM 786 O O . LYS A 1 104 ? 0.300 3.078 4.726 1.00 91.38 104 LYS A O 1
ATOM 791 N N . ARG A 1 105 ? 1.553 1.811 3.354 1.00 90.81 105 ARG A N 1
ATOM 792 C CA . ARG A 1 105 ? 0.520 0.785 3.130 1.00 90.81 105 ARG A CA 1
ATOM 793 C C . ARG A 1 105 ? 0.122 0.089 4.430 1.00 90.81 105 ARG A C 1
ATOM 795 O O . ARG A 1 105 ? -1.061 -0.131 4.685 1.00 90.81 105 ARG A O 1
ATOM 802 N N . ARG A 1 106 ? 1.092 -0.201 5.304 1.00 90.56 106 ARG A N 1
ATOM 803 C CA . ARG A 1 106 ? 0.826 -0.783 6.626 1.00 90.56 106 ARG A CA 1
ATOM 804 C C . ARG A 1 106 ? -0.053 0.124 7.484 1.00 90.56 106 ARG A C 1
ATOM 806 O O . ARG A 1 106 ? -0.997 -0.369 8.101 1.00 90.56 106 ARG A O 1
ATOM 813 N N . ILE A 1 107 ? 0.236 1.425 7.507 1.00 91.94 107 ILE A N 1
ATOM 814 C CA . ILE A 1 107 ? -0.580 2.424 8.206 1.00 91.94 107 ILE A CA 1
ATOM 815 C C . ILE A 1 107 ? -1.999 2.447 7.635 1.00 91.94 107 ILE A C 1
ATOM 817 O O . ILE A 1 107 ? -2.941 2.380 8.416 1.00 91.94 107 ILE A O 1
ATOM 821 N N . TYR A 1 108 ? -2.163 2.452 6.310 1.00 89.56 108 TYR A N 1
ATOM 822 C CA . TYR A 1 108 ? -3.483 2.456 5.667 1.00 89.56 108 TYR A CA 1
ATOM 823 C C . TYR A 1 108 ? -4.361 1.275 6.121 1.00 89.56 108 TYR A C 1
ATOM 825 O O . TYR A 1 108 ? -5.517 1.450 6.515 1.00 89.56 108 TYR A O 1
ATOM 833 N N . ILE A 1 109 ? -3.789 0.067 6.170 1.00 88.19 109 ILE A N 1
ATOM 834 C CA . ILE A 1 109 ? -4.478 -1.132 6.677 1.00 88.19 109 ILE A CA 1
ATOM 835 C C . ILE A 1 109 ? -4.891 -0.953 8.146 1.00 88.19 109 ILE A C 1
ATOM 837 O O . ILE A 1 109 ? -6.022 -1.266 8.532 1.00 88.19 109 ILE A O 1
ATOM 841 N N . LEU A 1 110 ? -3.979 -0.450 8.983 1.00 90.31 110 LEU A N 1
ATOM 842 C CA . LEU A 1 110 ? -4.244 -0.215 10.402 1.00 90.31 110 LEU A CA 1
ATOM 843 C C . LEU A 1 110 ? -5.310 0.868 10.612 1.00 90.31 110 LEU A C 1
ATOM 845 O O . LEU A 1 110 ? -6.154 0.717 11.489 1.00 90.31 110 LEU A O 1
ATOM 849 N N . GLU A 1 111 ? -5.335 1.919 9.797 1.00 91.44 111 GLU A N 1
ATOM 850 C CA . GLU A 1 111 ? -6.359 2.964 9.844 1.00 91.44 111 GLU A CA 1
ATOM 851 C C . GLU A 1 111 ? -7.748 2.408 9.502 1.00 91.44 111 GLU A C 1
ATOM 853 O O . GLU A 1 111 ? -8.726 2.729 10.183 1.00 91.44 111 GLU A O 1
ATOM 858 N N . ASN A 1 112 ? -7.852 1.504 8.524 1.00 87.69 112 ASN A N 1
ATOM 859 C CA . ASN A 1 112 ? -9.113 0.824 8.202 1.00 87.69 112 ASN A CA 1
ATOM 860 C C . ASN A 1 112 ? -9.592 -0.056 9.364 1.00 87.69 112 ASN A C 1
ATOM 862 O O . ASN A 1 112 ? -10.755 0.024 9.776 1.00 87.69 112 ASN A O 1
ATOM 866 N N . ARG A 1 113 ? -8.682 -0.833 9.965 1.00 87.56 113 ARG A N 1
ATOM 867 C CA . ARG A 1 113 ? -8.981 -1.638 11.162 1.00 87.56 113 ARG A CA 1
ATOM 868 C C . ARG A 1 113 ? -9.369 -0.775 12.359 1.00 87.56 113 ARG A C 1
ATOM 870 O O . ARG A 1 113 ? -10.305 -1.120 13.075 1.00 87.56 113 ARG A O 1
ATOM 877 N N . LEU A 1 114 ? -8.705 0.364 12.555 1.00 91.69 114 LEU A N 1
ATOM 878 C CA . LEU A 1 114 ? -9.029 1.314 13.616 1.00 91.69 114 LEU A CA 1
ATOM 879 C C . LEU A 1 114 ? -10.446 1.862 13.442 1.00 91.69 114 LEU A C 1
ATOM 881 O O . LEU A 1 114 ? -11.225 1.842 14.392 1.00 91.69 114 LEU A O 1
ATOM 885 N N . ARG A 1 115 ? -10.805 2.301 12.227 1.00 90.56 115 ARG A N 1
ATOM 886 C CA . ARG A 1 115 ? -12.165 2.769 11.911 1.00 90.56 115 ARG A CA 1
ATOM 887 C C . ARG A 1 115 ? -13.209 1.697 12.216 1.00 90.56 115 ARG A C 1
ATOM 889 O O . ARG A 1 115 ? -14.264 2.008 12.763 1.00 90.56 115 ARG A O 1
ATOM 896 N N . LYS A 1 116 ? -12.924 0.431 11.901 1.00 87.31 116 LYS A N 1
ATOM 897 C CA . LYS A 1 116 ? -13.811 -0.691 12.231 1.00 87.31 116 LYS A CA 1
ATOM 898 C C . LYS A 1 116 ? -13.932 -0.916 13.742 1.00 87.31 116 LYS A C 1
ATOM 900 O O . LYS A 1 116 ? -15.050 -0.964 14.242 1.00 87.31 116 LYS A O 1
ATOM 905 N N . ALA A 1 117 ? -12.814 -0.979 14.465 1.00 90.12 117 ALA A N 1
ATOM 906 C CA . ALA A 1 117 ? -12.806 -1.166 15.916 1.00 90.12 117 ALA A CA 1
ATOM 907 C C . ALA A 1 117 ? -13.562 -0.045 16.647 1.00 90.12 117 ALA A C 1
ATOM 909 O O . ALA A 1 117 ? -14.304 -0.321 17.583 1.00 90.12 117 ALA A O 1
ATOM 910 N N . LEU A 1 118 ? -13.420 1.206 16.194 1.00 92.19 118 LEU A N 1
ATOM 911 C CA . LEU A 1 118 ? -14.157 2.346 16.743 1.00 92.19 118 LEU A CA 1
ATOM 912 C C . LEU A 1 118 ? -15.664 2.254 16.470 1.00 92.19 118 LEU A C 1
ATOM 914 O O . LEU A 1 118 ? -16.444 2.512 17.379 1.00 92.19 118 LEU A O 1
ATOM 918 N N . ARG A 1 119 ? -16.079 1.840 15.260 1.00 92.12 119 ARG A N 1
ATOM 919 C CA . ARG A 1 119 ? -17.500 1.601 14.928 1.00 92.12 119 ARG A CA 1
ATOM 920 C C . ARG A 1 119 ? -18.133 0.497 15.778 1.00 92.12 119 ARG A C 1
ATOM 922 O O . ARG A 1 119 ? -19.329 0.536 16.018 1.00 92.12 119 ARG A O 1
ATOM 929 N N . GLN A 1 120 ? -17.337 -0.480 16.201 1.00 93.00 120 GLN A N 1
ATOM 930 C CA . GLN A 1 120 ? -17.759 -1.589 17.060 1.00 93.00 120 GLN A CA 1
ATOM 931 C C . GLN A 1 120 ? -17.576 -1.292 18.557 1.00 93.00 120 GLN A C 1
ATOM 933 O O . GLN A 1 120 ? -17.700 -2.205 19.367 1.00 93.00 120 GLN A O 1
ATOM 938 N N . GLU A 1 121 ? -17.195 -0.062 18.920 1.00 94.81 121 GLU A N 1
ATOM 939 C CA . GLU A 1 121 ? -16.905 0.351 20.303 1.00 94.81 121 GLU A CA 1
ATOM 940 C C . GLU A 1 121 ? -15.834 -0.513 21.002 1.00 94.81 121 GLU A C 1
ATOM 942 O O . GLU A 1 121 ? -15.703 -0.548 22.226 1.00 94.81 121 GLU A O 1
ATOM 947 N N . ASN A 1 122 ? -14.981 -1.187 20.224 1.00 94.00 122 ASN A N 1
ATOM 948 C CA . ASN A 1 122 ? -13.894 -2.005 20.743 1.00 94.00 122 ASN A CA 1
ATOM 949 C C . ASN A 1 122 ? -12.663 -1.139 21.049 1.00 94.00 122 ASN A C 1
ATOM 951 O O . ASN A 1 122 ? -11.633 -1.180 20.365 1.00 94.00 122 ASN A O 1
ATOM 955 N N . TYR A 1 123 ? -12.768 -0.329 22.103 1.00 94.25 123 TYR A N 1
ATOM 956 C CA . TYR A 1 123 ? -11.734 0.638 22.480 1.00 94.25 123 TYR A CA 1
ATOM 957 C C . TYR A 1 123 ? -10.407 -0.013 22.884 1.00 94.25 123 TYR A C 1
ATOM 959 O O . TYR A 1 123 ? -9.342 0.577 22.680 1.00 94.25 123 TYR A O 1
ATOM 967 N N . LYS A 1 124 ? -10.442 -1.246 23.410 1.00 94.69 124 LYS A N 1
ATOM 968 C CA . LYS A 1 124 ? -9.230 -2.005 23.745 1.00 94.69 124 LYS A CA 1
ATOM 969 C C . LYS A 1 124 ? -8.399 -2.269 22.488 1.00 94.69 124 LYS A C 1
ATOM 971 O O . LYS A 1 124 ? -7.214 -1.942 22.472 1.00 94.69 124 LYS A O 1
ATOM 976 N N . ILE A 1 125 ? -9.024 -2.792 21.431 1.00 92.12 125 ILE A N 1
ATOM 977 C CA . ILE A 1 125 ? -8.353 -3.026 20.145 1.00 92.12 125 ILE A CA 1
ATOM 978 C C . ILE A 1 125 ? -7.962 -1.697 19.489 1.00 92.12 125 ILE A C 1
ATOM 980 O O . ILE A 1 125 ? -6.827 -1.552 19.037 1.00 92.12 125 ILE A O 1
ATOM 984 N N . ALA A 1 126 ? -8.846 -0.695 19.500 1.00 94.25 126 ALA A N 1
ATOM 985 C CA . ALA A 1 126 ? -8.559 0.617 18.919 1.00 94.25 126 ALA A CA 1
ATOM 986 C C . ALA A 1 126 ? -7.296 1.263 19.521 1.00 94.25 126 ALA A C 1
ATOM 988 O O . ALA A 1 126 ? -6.469 1.811 18.792 1.00 94.25 126 ALA A O 1
ATOM 989 N N . ASN A 1 127 ? -7.102 1.162 20.839 1.00 95.06 127 ASN A N 1
ATOM 990 C CA . ASN A 1 127 ? -5.919 1.702 21.510 1.00 95.06 127 ASN A CA 1
ATOM 991 C C . ASN A 1 127 ? -4.628 0.951 21.164 1.00 95.06 127 ASN A C 1
ATOM 993 O O . ASN A 1 127 ? -3.572 1.579 21.096 1.00 95.06 127 ASN A O 1
ATOM 997 N N . VAL A 1 128 ? -4.691 -0.365 20.934 1.00 94.75 128 VAL A N 1
ATOM 998 C CA . VAL A 1 128 ? -3.535 -1.140 20.450 1.00 94.75 128 VAL A CA 1
ATOM 999 C C . VAL A 1 128 ? -3.156 -0.692 19.038 1.00 94.75 128 VAL A C 1
ATOM 1001 O O . VAL A 1 128 ? -1.995 -0.378 18.788 1.00 94.75 128 VAL A O 1
ATOM 1004 N N . ILE A 1 129 ? -4.138 -0.571 18.141 1.00 93.69 129 ILE A N 1
ATOM 1005 C CA . ILE A 1 129 ? -3.904 -0.153 16.752 1.00 93.69 129 ILE A CA 1
ATOM 1006 C C . ILE A 1 129 ? -3.328 1.270 16.687 1.00 93.69 129 ILE A C 1
ATOM 1008 O O . ILE A 1 129 ? -2.380 1.517 15.945 1.00 93.69 129 ILE A O 1
ATOM 1012 N N . LYS A 1 130 ? -3.842 2.208 17.497 1.00 95.81 130 LYS A N 1
ATOM 1013 C CA . LYS A 1 130 ? -3.302 3.578 17.579 1.00 95.81 130 LYS A CA 1
ATOM 1014 C C . LYS A 1 130 ? -1.819 3.601 17.958 1.00 95.81 130 LYS A C 1
ATOM 1016 O O . LYS A 1 130 ? -1.064 4.361 17.358 1.00 95.81 130 LYS A O 1
ATOM 1021 N N . ARG A 1 131 ? -1.398 2.764 18.917 1.00 96.12 131 ARG A N 1
ATOM 1022 C CA . ARG A 1 131 ? 0.020 2.646 19.304 1.00 96.12 131 ARG A CA 1
ATOM 1023 C C . ARG A 1 131 ? 0.871 2.109 18.158 1.00 96.12 131 ARG A C 1
ATOM 1025 O O . ARG A 1 131 ? 1.883 2.716 17.842 1.00 96.12 131 ARG A O 1
ATOM 1032 N N . GLN A 1 132 ? 0.409 1.063 17.472 1.00 94.00 132 GLN A N 1
ATOM 1033 C CA . GLN A 1 132 ? 1.109 0.514 16.305 1.00 94.00 132 GLN A CA 1
ATOM 1034 C C . GLN A 1 132 ? 1.287 1.555 15.189 1.00 94.00 132 GLN A C 1
ATOM 1036 O O . GLN A 1 132 ? 2.367 1.666 14.618 1.00 94.00 132 GLN A O 1
ATOM 1041 N N . ILE A 1 133 ? 0.254 2.355 14.892 1.00 94.88 133 ILE A N 1
ATOM 1042 C CA . ILE A 1 133 ? 0.356 3.446 13.907 1.00 94.88 133 ILE A CA 1
ATOM 1043 C C . ILE A 1 133 ? 1.398 4.482 14.351 1.00 94.88 133 ILE A C 1
ATOM 1045 O O . ILE A 1 133 ? 2.210 4.911 13.533 1.00 94.88 133 ILE A O 1
ATOM 1049 N N . ALA A 1 134 ? 1.387 4.882 15.626 1.00 95.25 134 ALA A N 1
ATOM 1050 C CA . ALA A 1 134 ? 2.340 5.853 16.160 1.00 95.25 134 ALA A CA 1
ATOM 1051 C C . ALA A 1 134 ? 3.790 5.342 16.091 1.00 95.25 134 ALA A C 1
ATOM 1053 O O . ALA A 1 134 ? 4.668 6.075 15.646 1.00 95.25 134 ALA A O 1
ATOM 1054 N N . GLU A 1 135 ? 4.023 4.078 16.451 1.00 94.44 135 GLU A N 1
ATOM 1055 C CA . GLU A 1 135 ? 5.337 3.428 16.367 1.00 94.44 135 GLU A CA 1
ATOM 1056 C C . GLU A 1 135 ? 5.868 3.383 14.930 1.00 94.44 135 GLU A C 1
ATOM 1058 O O . GLU A 1 135 ? 7.034 3.693 14.690 1.00 94.44 135 GLU A O 1
ATOM 1063 N N . ILE A 1 136 ? 5.019 3.034 13.957 1.00 92.12 136 ILE A N 1
ATOM 1064 C CA . ILE A 1 136 ? 5.419 3.008 12.545 1.00 92.12 136 ILE A CA 1
ATOM 1065 C C . ILE A 1 136 ? 5.737 4.427 12.058 1.00 92.12 136 ILE A C 1
ATOM 1067 O O . ILE A 1 136 ? 6.763 4.629 11.416 1.00 92.12 136 ILE A O 1
ATOM 1071 N N . ARG A 1 137 ? 4.899 5.423 12.381 1.00 92.38 137 ARG A N 1
ATOM 1072 C CA . ARG A 1 137 ? 5.131 6.821 11.976 1.00 92.38 137 ARG A CA 1
ATOM 1073 C C . ARG A 1 137 ? 6.424 7.389 12.558 1.00 92.38 137 ARG A C 1
ATOM 1075 O O . ARG A 1 137 ? 7.141 8.063 11.829 1.00 92.38 137 ARG A O 1
ATOM 1082 N N . ALA A 1 138 ? 6.734 7.087 13.819 1.00 90.12 138 ALA A N 1
ATOM 1083 C CA . ALA A 1 138 ? 7.985 7.508 14.447 1.00 90.12 138 ALA A CA 1
ATOM 1084 C C . ALA A 1 138 ? 9.201 6.963 13.682 1.00 90.12 138 ALA A C 1
ATOM 1086 O O . ALA A 1 138 ? 10.068 7.732 13.285 1.00 90.12 138 ALA A O 1
ATOM 1087 N N . ARG A 1 139 ? 9.194 5.665 13.355 1.00 85.38 139 ARG A N 1
ATOM 1088 C CA . ARG A 1 139 ? 10.278 5.026 12.589 1.00 85.38 139 ARG A CA 1
ATOM 1089 C C . ARG A 1 139 ? 10.438 5.581 11.174 1.00 85.38 139 ARG A C 1
ATOM 1091 O O . ARG A 1 139 ? 11.551 5.626 10.678 1.00 85.38 139 ARG A O 1
ATOM 1098 N N . ILE A 1 140 ? 9.341 5.984 10.527 1.00 81.06 140 ILE A N 1
ATOM 1099 C CA . ILE A 1 140 ? 9.381 6.608 9.195 1.00 81.06 140 ILE A CA 1
ATOM 1100 C C . ILE A 1 140 ? 9.961 8.031 9.250 1.00 81.06 140 ILE A C 1
ATOM 1102 O O . ILE A 1 140 ? 10.564 8.470 8.279 1.00 81.06 140 ILE A O 1
ATOM 1106 N N . MET A 1 141 ? 9.729 8.776 10.336 1.00 63.19 141 MET A N 1
ATOM 1107 C CA . MET A 1 141 ? 10.186 10.166 10.480 1.00 63.19 141 MET A CA 1
ATOM 1108 C C . MET A 1 141 ? 11.656 10.297 10.905 1.00 63.19 141 MET A C 1
ATOM 1110 O O . MET A 1 141 ? 12.225 11.376 10.766 1.00 63.19 141 MET A O 1
ATOM 1114 N N . GLU A 1 142 ? 12.251 9.236 11.452 1.00 57.72 142 GLU A N 1
ATOM 1115 C CA . GLU A 1 142 ? 13.659 9.193 11.876 1.00 57.72 142 GLU A CA 1
ATOM 1116 C C . GLU A 1 142 ? 14.644 8.931 10.717 1.00 57.72 142 GLU A C 1
ATOM 1118 O O . GLU A 1 142 ? 15.851 9.085 10.901 1.00 57.72 142 GLU A O 1
ATOM 1123 N N . THR A 1 143 ? 14.139 8.566 9.534 1.00 49.44 143 THR A N 1
ATOM 1124 C CA . THR A 1 143 ? 14.893 8.304 8.288 1.00 49.44 143 THR A CA 1
ATOM 1125 C C . THR A 1 143 ? 14.579 9.317 7.202 1.00 49.44 143 THR A C 1
ATOM 1127 O O . THR A 1 143 ? 15.529 9.750 6.516 1.00 49.44 143 THR A O 1
#

Sequence (143 aa):
MRCDFCSSNGARAYRFISDGMLKEIHVCDRCVRGLVNEGTGLSHEGLRLLIAHASLVQDSDLSEISVDTAAGLDLIFSVAPIVVLKALFGNNEVEQRELHEAAKRRIYILENRLRKALRQENYKIANVIKRQIAEIRARIMET

pLDDT: mean 84.96, std 10.88, range [48.06, 96.12]